Protein AF-A0A9E4IXA0-F1 (afdb_monomer)

Nearest PDB structures (foldseek):
  8ruy-assembly1_M  TM=4.548E-01  e=6.514E+00  Chlamydomonas reinhardtii
  8ruy-assembly1_m  TM=2.700E-01  e=5.718E+00  Chlamydomonas reinhardtii

Mean predicted aligned error: 7.17 Å

Radius of gyration: 12.55 Å; Cα contacts (8 Å, |Δi|>4): 127; chains: 1; bounding box: 33×28×27 Å

pLDDT: mean 77.53, std 14.0, range [46.56, 95.06]

Structure (mmCIF, N/CA/C/O backbone):
data_AF-A0A9E4IXA0-F1
#
_entry.id   AF-A0A9E4IXA0-F1
#
loop_
_atom_site.group_PDB
_atom_site.id
_atom_site.type_symbol
_atom_site.label_atom_id
_atom_site.label_alt_id
_atom_site.label_comp_id
_atom_site.label_asym_id
_atom_site.label_entity_id
_atom_site.label_seq_id
_atom_site.pdbx_PDB_ins_code
_atom_site.Cartn_x
_atom_site.Cartn_y
_atom_site.Cartn_z
_atom_site.occupancy
_atom_site.B_iso_or_equiv
_atom_site.auth_seq_id
_atom_site.auth_comp_id
_atom_site.auth_asym_id
_atom_site.auth_atom_id
_atom_site.pdbx_PDB_model_num
ATOM 1 N N . MET A 1 1 ? -0.988 -8.443 -11.802 1.00 82.81 1 MET A N 1
ATOM 2 C CA . MET A 1 1 ? -0.889 -7.374 -10.784 1.00 82.81 1 MET A CA 1
ATOM 3 C C . MET A 1 1 ? 0.122 -7.702 -9.690 1.00 82.81 1 MET A C 1
ATOM 5 O O . MET A 1 1 ? 1.238 -7.236 -9.819 1.00 82.81 1 MET A O 1
ATOM 9 N N . TYR A 1 2 ? -0.173 -8.511 -8.657 1.00 84.44 2 TYR A N 1
ATOM 10 C CA . TYR A 1 2 ? 0.826 -8.786 -7.595 1.00 84.44 2 TYR A CA 1
ATOM 11 C C . TYR A 1 2 ? 2.131 -9.397 -8.135 1.00 84.44 2 TYR A C 1
ATOM 13 O O . TYR A 1 2 ? 3.218 -8.979 -7.746 1.00 84.44 2 TYR A O 1
ATOM 21 N N . ASP A 1 3 ? 2.033 -10.349 -9.066 1.00 83.94 3 ASP A N 1
ATOM 22 C CA . ASP A 1 3 ? 3.219 -11.013 -9.622 1.00 83.94 3 ASP A CA 1
ATOM 23 C C . ASP A 1 3 ? 4.129 -10.054 -10.408 1.00 83.94 3 ASP A C 1
ATOM 25 O O . ASP A 1 3 ? 5.343 -10.225 -10.414 1.00 83.94 3 ASP A O 1
ATOM 29 N N . GLU A 1 4 ? 3.550 -9.018 -11.015 1.00 85.44 4 GLU A N 1
ATOM 30 C CA . GLU A 1 4 ? 4.275 -8.005 -11.791 1.00 85.44 4 GLU A CA 1
ATOM 31 C C . GLU A 1 4 ? 4.845 -6.905 -10.886 1.00 85.44 4 GLU A C 1
ATOM 33 O O . GLU A 1 4 ? 5.978 -6.482 -11.081 1.00 85.44 4 GLU A O 1
ATOM 38 N N . GLN A 1 5 ? 4.075 -6.475 -9.879 1.00 85.38 5 GLN A N 1
ATOM 39 C CA . GLN A 1 5 ? 4.396 -5.299 -9.063 1.00 85.38 5 GLN A CA 1
ATOM 40 C C . GLN A 1 5 ? 5.137 -5.626 -7.759 1.00 85.38 5 GLN A C 1
ATOM 42 O O . GLN A 1 5 ? 5.696 -4.727 -7.136 1.00 85.38 5 GLN A O 1
ATOM 47 N N . CYS A 1 6 ? 5.087 -6.877 -7.286 1.00 86.00 6 CYS A N 1
ATOM 48 C CA . CYS A 1 6 ? 5.526 -7.225 -5.930 1.00 86.00 6 CYS A CA 1
ATOM 49 C C . CYS A 1 6 ? 6.394 -8.487 -5.871 1.00 86.00 6 CYS A C 1
ATOM 51 O O . CYS A 1 6 ? 7.362 -8.530 -5.111 1.00 86.00 6 CYS A O 1
ATOM 53 N N . ALA A 1 7 ? 6.061 -9.532 -6.636 1.00 85.25 7 ALA A N 1
ATOM 54 C CA . ALA A 1 7 ? 6.660 -10.855 -6.434 1.00 85.25 7 ALA A CA 1
ATOM 55 C C . ALA A 1 7 ? 8.158 -10.938 -6.774 1.00 85.25 7 ALA A C 1
ATOM 57 O O . ALA A 1 7 ? 8.839 -11.806 -6.230 1.00 85.25 7 ALA A O 1
ATOM 58 N N . SER A 1 8 ? 8.684 -10.042 -7.614 1.00 84.06 8 SER A N 1
ATOM 59 C CA . SER A 1 8 ? 10.115 -9.983 -7.950 1.00 84.06 8 SER A CA 1
ATOM 60 C C . SER A 1 8 ? 11.007 -9.707 -6.731 1.00 84.06 8 SER A C 1
ATOM 62 O O . SER A 1 8 ? 12.097 -10.267 -6.645 1.00 84.06 8 SER A O 1
ATOM 64 N N . CYS A 1 9 ? 10.527 -8.902 -5.773 1.00 83.81 9 CYS A N 1
ATOM 65 C CA . CYS A 1 9 ? 11.251 -8.541 -4.547 1.00 83.81 9 CYS A CA 1
ATOM 66 C C . CYS A 1 9 ? 10.692 -9.234 -3.290 1.00 83.81 9 CYS A C 1
ATOM 68 O O . CYS A 1 9 ? 11.449 -9.605 -2.396 1.00 83.81 9 CYS A O 1
ATOM 70 N N . HIS A 1 10 ? 9.371 -9.421 -3.212 1.00 83.25 10 HIS A N 1
ATOM 71 C CA . HIS A 1 10 ? 8.680 -9.960 -2.030 1.00 83.25 10 HIS A CA 1
ATOM 72 C C . HIS A 1 10 ? 8.393 -11.465 -2.108 1.00 83.25 10 HIS A C 1
ATOM 74 O O . HIS A 1 10 ? 7.980 -12.073 -1.119 1.00 83.25 10 HIS A O 1
ATOM 80 N N . GLY A 1 11 ? 8.597 -12.078 -3.276 1.00 80.12 11 GLY A N 1
ATOM 81 C CA . GLY A 1 11 ? 8.260 -13.473 -3.520 1.00 80.12 11 GLY A CA 1
ATOM 82 C C . GLY A 1 11 ? 6.747 -13.754 -3.532 1.00 80.12 11 GLY A C 1
ATOM 83 O O . GLY A 1 11 ? 5.907 -12.856 -3.363 1.00 80.12 11 GLY A O 1
ATOM 84 N N . PRO A 1 12 ? 6.364 -15.023 -3.756 1.00 77.38 12 PRO A N 1
ATOM 85 C CA . PRO A 1 12 ? 4.969 -15.432 -3.768 1.00 77.38 12 PRO A CA 1
ATOM 86 C C . PRO A 1 12 ? 4.375 -15.397 -2.356 1.00 77.38 12 PRO A C 1
ATOM 88 O O . PRO A 1 12 ? 4.808 -16.113 -1.457 1.00 77.38 12 PRO A O 1
ATOM 91 N N . LEU A 1 13 ? 3.283 -14.648 -2.197 1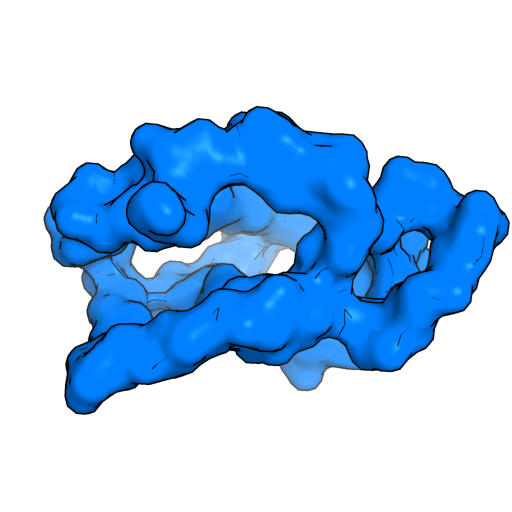.00 71.62 13 LEU A N 1
ATOM 92 C CA . LEU A 1 13 ? 2.586 -14.441 -0.920 1.00 71.62 13 LEU A CA 1
ATOM 93 C C . LEU A 1 13 ? 2.065 -15.737 -0.253 1.00 71.62 13 LEU A C 1
ATOM 95 O O . LEU A 1 13 ? 1.731 -15.761 0.927 1.00 71.62 13 LEU A O 1
ATOM 99 N N . ARG A 1 14 ? 1.957 -16.828 -1.019 1.00 61.12 14 ARG A N 1
ATOM 100 C CA . ARG A 1 14 ? 1.357 -18.108 -0.598 1.00 61.12 14 ARG A CA 1
ATOM 101 C C . ARG A 1 14 ? 2.362 -19.082 0.011 1.00 61.12 14 ARG A C 1
ATOM 103 O O . ARG A 1 14 ? 1.960 -20.135 0.504 1.00 61.12 14 ARG A O 1
ATOM 110 N N . ALA A 1 15 ? 3.649 -18.761 -0.053 1.00 53.31 15 ALA A N 1
ATOM 111 C CA . ALA A 1 15 ? 4.703 -19.620 0.443 1.00 53.31 15 ALA A CA 1
ATOM 112 C C . ALA A 1 15 ? 5.174 -19.116 1.815 1.00 53.31 15 ALA A C 1
ATOM 114 O O . ALA A 1 15 ? 5.570 -17.964 1.960 1.00 53.31 15 ALA A O 1
ATOM 115 N N . ILE A 1 16 ? 5.153 -19.985 2.829 1.00 51.16 16 ILE A N 1
ATOM 116 C CA . ILE A 1 16 ? 5.940 -19.765 4.049 1.00 51.16 16 ILE A CA 1
ATOM 117 C C . ILE A 1 16 ? 7.381 -20.114 3.662 1.00 51.16 16 ILE A C 1
ATOM 119 O O . ILE A 1 16 ? 7.820 -21.243 3.862 1.00 51.16 16 ILE A O 1
ATOM 123 N N . VAL A 1 17 ? 8.068 -19.192 2.984 1.00 48.53 17 VAL A N 1
ATOM 124 C CA . VAL A 1 17 ? 9.455 -19.388 2.540 1.00 48.53 17 VAL A CA 1
ATOM 125 C C . VAL A 1 17 ? 10.399 -18.658 3.489 1.00 48.53 17 VAL A C 1
ATOM 127 O O . VAL A 1 17 ? 10.356 -17.438 3.537 1.00 48.53 17 VAL A O 1
ATOM 130 N N . PRO A 1 18 ? 11.253 -19.362 4.247 1.00 47.88 18 PRO A N 1
ATOM 131 C CA . PRO A 1 18 ? 12.084 -18.758 5.293 1.00 47.88 18 PRO A CA 1
ATOM 132 C C . PRO A 1 18 ? 13.181 -17.795 4.793 1.00 47.88 18 PRO A C 1
ATOM 134 O O . PRO A 1 18 ? 13.834 -17.165 5.617 1.00 47.88 18 PRO A O 1
ATOM 137 N N . GLU A 1 19 ? 13.397 -17.665 3.479 1.00 50.53 19 GLU A N 1
ATOM 138 C CA . GLU A 1 19 ? 14.563 -16.970 2.900 1.00 50.53 19 GLU A CA 1
ATOM 139 C C . GLU A 1 19 ? 14.277 -15.596 2.273 1.00 50.53 19 GLU A C 1
ATOM 141 O O . GLU A 1 19 ? 15.216 -14.928 1.842 1.00 50.53 19 GLU A O 1
ATOM 146 N N . VAL A 1 20 ? 13.024 -15.125 2.222 1.00 53.72 20 VAL A N 1
ATOM 147 C CA . VAL A 1 20 ? 12.724 -13.806 1.632 1.00 53.72 20 VAL A CA 1
ATOM 148 C C . VAL A 1 20 ? 12.587 -12.767 2.747 1.00 53.72 20 VAL A C 1
ATOM 150 O O . VAL A 1 20 ? 11.712 -12.860 3.595 1.00 53.72 20 VAL A O 1
ATOM 153 N N . ALA A 1 21 ? 13.448 -11.750 2.763 1.00 50.19 21 ALA A N 1
ATOM 154 C CA . ALA A 1 21 ? 13.469 -10.728 3.818 1.00 50.19 21 ALA A CA 1
ATOM 155 C C . ALA A 1 21 ? 12.195 -9.854 3.886 1.00 50.19 21 ALA A C 1
ATOM 157 O O . ALA A 1 21 ? 11.997 -9.128 4.856 1.00 50.19 21 ALA A O 1
ATOM 158 N N . ALA A 1 22 ? 11.333 -9.913 2.868 1.00 56.41 22 ALA A N 1
ATOM 159 C CA . ALA A 1 22 ? 10.139 -9.086 2.745 1.00 56.41 22 ALA A CA 1
ATOM 160 C C . ALA A 1 22 ? 8.870 -9.935 2.590 1.00 56.41 22 ALA A C 1
ATOM 162 O O . ALA A 1 22 ? 8.023 -9.668 1.735 1.00 56.41 22 ALA A O 1
ATOM 163 N N . LEU A 1 23 ? 8.766 -10.982 3.412 1.00 65.19 23 LEU A N 1
ATOM 164 C CA . LEU A 1 23 ? 7.602 -11.852 3.487 1.00 65.19 23 LEU A CA 1
ATOM 165 C C . LEU A 1 23 ? 6.392 -11.066 3.974 1.00 65.19 23 LEU A C 1
ATOM 167 O O . LEU A 1 23 ? 6.085 -11.011 5.160 1.00 65.19 23 LEU A O 1
ATOM 171 N N . LEU A 1 24 ? 5.622 -10.555 3.024 1.00 75.56 24 LEU A N 1
ATOM 172 C CA . LEU A 1 24 ? 4.319 -9.954 3.287 1.00 75.56 24 LEU A CA 1
ATOM 173 C C . LEU A 1 24 ? 3.334 -10.944 3.948 1.00 75.56 24 LEU A C 1
ATOM 175 O O . LEU A 1 24 ? 2.228 -10.547 4.285 1.00 75.56 24 LEU A O 1
ATOM 179 N N . GLY A 1 25 ? 3.709 -12.221 4.115 1.00 66.62 25 GLY A N 1
ATOM 180 C CA . GLY A 1 25 ? 2.947 -13.268 4.796 1.00 66.62 25 GLY A CA 1
ATOM 181 C C . GLY A 1 25 ? 3.538 -13.785 6.119 1.00 66.62 25 GLY A C 1
ATOM 182 O O . GLY A 1 25 ? 2.931 -14.687 6.709 1.00 66.62 25 GLY A O 1
ATOM 183 N N . ASP A 1 26 ? 4.702 -13.291 6.571 1.00 70.50 26 ASP A N 1
ATOM 184 C CA . ASP A 1 26 ? 5.368 -13.783 7.788 1.00 70.50 26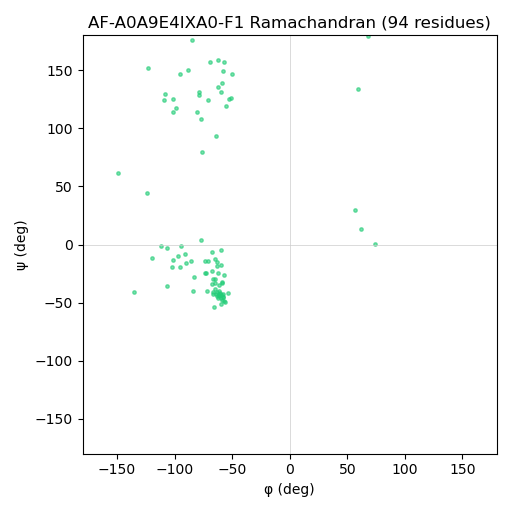 ASP A CA 1
ATOM 185 C C . ASP A 1 26 ? 4.867 -13.127 9.087 1.00 70.50 26 ASP A C 1
ATOM 187 O O . ASP A 1 26 ? 4.028 -12.225 9.109 1.00 70.50 26 ASP A O 1
ATOM 191 N N . HIS A 1 27 ? 5.390 -13.617 10.212 1.00 73.25 27 HIS A N 1
ATOM 192 C CA . HIS A 1 27 ? 5.062 -13.106 11.540 1.00 73.25 27 HIS A CA 1
ATOM 193 C C . HIS A 1 27 ? 5.556 -11.668 11.766 1.00 73.25 27 HIS A C 1
ATOM 195 O O . HIS A 1 27 ? 4.939 -10.927 12.531 1.00 73.25 27 HIS A O 1
ATOM 201 N N . THR A 1 28 ? 6.647 -11.262 11.112 1.00 79.38 28 THR A N 1
ATOM 202 C CA . THR A 1 28 ? 7.203 -9.910 11.226 1.00 79.38 28 THR A CA 1
ATOM 203 C C . THR A 1 28 ? 6.231 -8.902 10.632 1.00 79.38 28 THR A C 1
ATOM 205 O O . THR A 1 28 ? 5.788 -7.997 11.337 1.00 79.38 28 THR A O 1
ATOM 208 N N . PHE A 1 29 ? 5.817 -9.118 9.381 1.00 82.81 29 PHE A N 1
ATOM 209 C CA . PHE A 1 29 ? 4.840 -8.288 8.689 1.00 82.81 29 PHE A CA 1
ATOM 210 C C . PHE A 1 29 ? 3.533 -8.205 9.476 1.00 82.81 29 PHE A C 1
ATOM 212 O O . PHE A 1 29 ? 3.055 -7.106 9.765 1.00 82.81 29 PHE A O 1
ATOM 219 N N . ARG A 1 30 ? 2.987 -9.351 9.906 1.00 79.31 30 ARG A N 1
ATOM 220 C CA . ARG A 1 30 ? 1.745 -9.365 10.694 1.00 79.31 30 ARG A CA 1
ATOM 221 C C . ARG A 1 30 ? 1.864 -8.553 11.972 1.00 79.31 30 ARG A C 1
ATOM 223 O O . ARG A 1 30 ? 0.982 -7.755 12.250 1.00 79.31 30 ARG A O 1
ATOM 230 N N . ASN A 1 31 ? 2.952 -8.686 12.729 1.00 82.38 31 ASN A N 1
ATOM 231 C CA . ASN A 1 31 ? 3.126 -7.908 13.958 1.00 82.38 31 ASN A CA 1
ATOM 232 C C . ASN A 1 31 ? 3.300 -6.411 13.713 1.00 82.38 31 ASN A C 1
ATOM 234 O O . ASN A 1 31 ? 2.840 -5.620 14.531 1.00 82.38 31 ASN A O 1
ATOM 238 N N . THR A 1 32 ? 3.942 -6.017 12.613 1.00 85.06 32 THR A N 1
ATOM 239 C CA . THR A 1 32 ? 4.080 -4.605 12.239 1.00 85.06 32 THR A CA 1
ATOM 240 C C . THR A 1 32 ? 2.735 -3.961 11.921 1.00 85.06 32 THR A C 1
ATOM 242 O O . THR A 1 32 ? 2.566 -2.767 12.172 1.00 85.06 32 THR A O 1
ATOM 245 N N . TRP A 1 33 ? 1.796 -4.725 11.360 1.00 87.00 33 TRP A N 1
ATOM 246 C CA . TRP A 1 33 ? 0.505 -4.206 10.911 1.00 87.00 33 TRP A CA 1
ATOM 247 C C . TRP A 1 33 ? -0.655 -4.504 11.861 1.00 87.00 33 TRP A C 1
ATOM 249 O O . TRP A 1 33 ? -1.643 -3.779 11.822 1.00 87.00 33 TRP A O 1
ATOM 259 N N . ARG A 1 34 ? -0.538 -5.489 12.759 1.00 84.81 34 ARG A N 1
ATOM 260 C CA . ARG A 1 34 ? -1.608 -5.888 13.685 1.00 84.81 34 ARG A CA 1
ATOM 261 C C . ARG A 1 34 ? -2.180 -4.697 14.452 1.00 84.81 34 ARG A C 1
ATOM 263 O O . ARG A 1 34 ? -1.452 -3.970 15.125 1.00 84.81 34 ARG A O 1
ATOM 270 N N . GLY A 1 35 ? -3.500 -4.535 14.388 1.00 83.06 35 GLY A N 1
ATOM 271 C CA . GLY A 1 35 ? -4.234 -3.467 15.066 1.00 83.06 35 GLY A CA 1
ATOM 272 C C . GLY A 1 35 ? -4.082 -2.081 14.430 1.00 83.06 35 GLY A C 1
ATOM 273 O O . GLY A 1 35 ? -4.677 -1.131 14.936 1.00 83.06 35 GLY A O 1
ATOM 274 N N . ARG A 1 36 ? -3.330 -1.942 13.329 1.00 88.31 36 ARG A N 1
ATOM 275 C CA . ARG A 1 36 ? -3.213 -0.682 12.584 1.00 88.31 36 ARG A CA 1
ATOM 276 C C . ARG A 1 36 ? -4.307 -0.567 11.520 1.00 88.31 36 ARG A C 1
ATOM 278 O O . ARG A 1 36 ? -4.740 -1.586 10.974 1.00 88.31 36 ARG A O 1
ATOM 285 N N . PRO A 1 37 ? -4.747 0.654 11.186 1.00 88.94 37 PRO A N 1
ATOM 286 C CA . PRO A 1 37 ? -5.648 0.900 10.070 1.00 88.94 37 PRO A CA 1
ATOM 287 C C . PRO A 1 37 ? -5.083 0.420 8.728 1.00 88.94 37 PRO A C 1
ATOM 289 O O . PRO A 1 37 ? -3.930 0.688 8.393 1.00 88.94 37 PRO A O 1
ATOM 292 N N . LEU A 1 38 ? -5.924 -0.189 7.892 1.00 87.88 38 LEU A N 1
ATOM 293 C CA . LEU A 1 38 ? -5.578 -0.545 6.514 1.00 87.88 38 LEU A CA 1
ATOM 294 C C . LEU A 1 38 ? -5.256 0.682 5.661 1.00 87.88 38 LEU A C 1
ATOM 296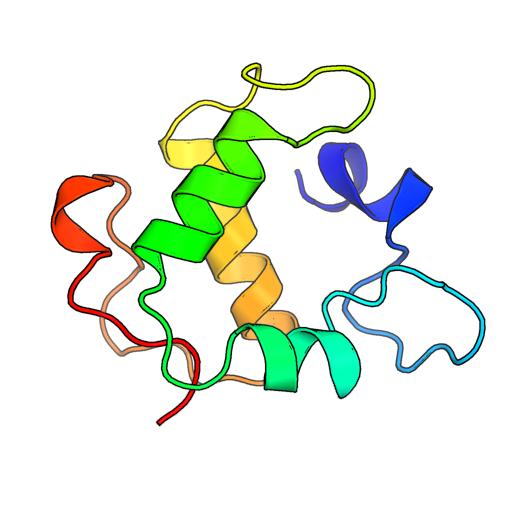 O O . LEU A 1 38 ? -4.503 0.565 4.700 1.00 87.88 38 LEU A O 1
ATOM 300 N N . GLY A 1 39 ? -5.776 1.856 6.031 1.00 88.69 39 GLY A N 1
ATOM 301 C CA . GLY A 1 39 ? -5.399 3.123 5.404 1.00 88.69 39 GLY A CA 1
ATOM 302 C C . GLY A 1 39 ? -3.901 3.420 5.524 1.00 88.69 39 GLY A C 1
ATOM 303 O O . GLY A 1 39 ? -3.316 3.960 4.591 1.00 88.69 39 GLY A O 1
ATOM 304 N N . GLU A 1 40 ? -3.256 3.001 6.618 1.00 91.88 40 GLU A N 1
ATOM 305 C CA . GLU A 1 40 ? -1.807 3.157 6.776 1.00 91.88 40 GLU A CA 1
ATOM 306 C C . GLU A 1 40 ? -1.032 2.202 5.861 1.00 91.88 40 GLU A C 1
ATOM 308 O O . GLU A 1 40 ? -0.035 2.6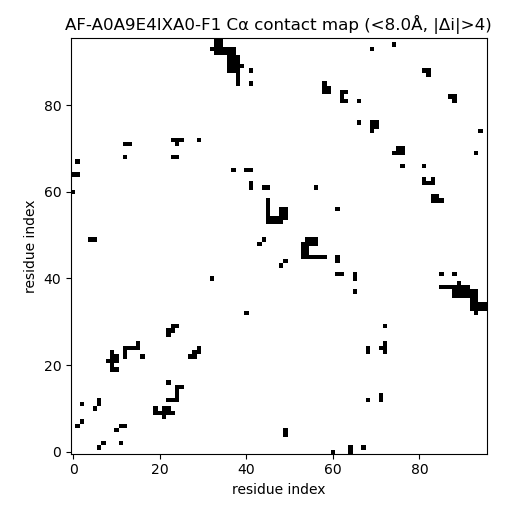02 5.265 1.00 91.88 40 GLU A O 1
ATOM 313 N N . LEU A 1 41 ? -1.499 0.957 5.703 1.00 90.94 41 LEU A N 1
ATOM 314 C CA . LEU A 1 41 ? -0.887 -0.004 4.776 1.00 90.94 41 LEU A CA 1
ATOM 315 C C . LEU A 1 41 ? -1.060 0.446 3.321 1.00 90.94 41 LEU A C 1
ATOM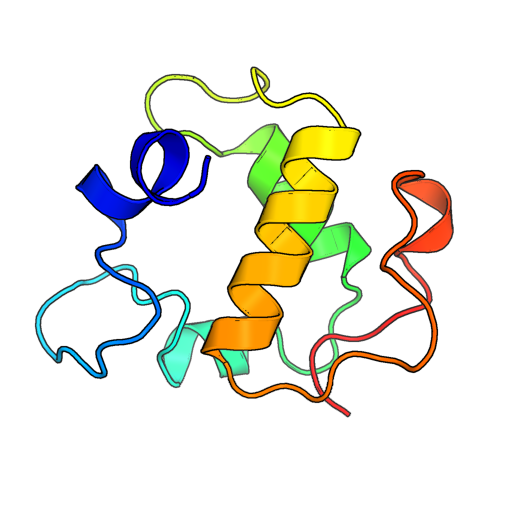 317 O O . LEU A 1 41 ? -0.125 0.368 2.529 1.00 90.94 41 LEU A O 1
ATOM 321 N N . PHE A 1 42 ? -2.241 0.959 2.983 1.00 93.19 42 PHE A N 1
ATOM 322 C CA . PHE A 1 42 ? -2.529 1.534 1.677 1.00 93.19 42 PHE A CA 1
ATOM 323 C C . PHE A 1 42 ? -1.602 2.712 1.357 1.00 93.19 42 PHE A C 1
ATOM 325 O O . PHE A 1 42 ? -0.983 2.730 0.294 1.00 93.19 42 PHE A O 1
ATOM 332 N N . ALA A 1 43 ? -1.489 3.680 2.274 1.00 93.88 43 ALA A N 1
ATOM 333 C CA . ALA A 1 43 ? -0.622 4.842 2.095 1.00 93.88 43 ALA A CA 1
ATOM 334 C C . ALA A 1 43 ? 0.836 4.407 1.926 1.00 93.88 43 ALA A C 1
ATOM 336 O O . ALA A 1 43 ? 1.480 4.794 0.957 1.00 93.88 43 ALA A O 1
ATOM 337 N N . PHE A 1 44 ? 1.306 3.495 2.780 1.00 94.00 44 PHE A N 1
ATOM 338 C CA . PHE A 1 44 ? 2.658 2.954 2.699 1.00 94.00 44 PHE A CA 1
ATOM 339 C C . PHE A 1 44 ? 2.955 2.310 1.340 1.00 94.00 44 PHE A C 1
ATOM 341 O O . PHE A 1 44 ? 3.979 2.615 0.730 1.00 94.00 44 PHE A O 1
ATOM 348 N N . ILE A 1 45 ? 2.064 1.450 0.834 1.00 92.31 45 ILE A N 1
ATOM 349 C CA . ILE A 1 45 ? 2.240 0.823 -0.485 1.00 92.31 45 ILE A CA 1
ATOM 350 C C . ILE A 1 45 ? 2.268 1.894 -1.575 1.00 92.31 45 ILE A C 1
ATOM 352 O O . ILE A 1 45 ? 3.133 1.857 -2.439 1.00 92.31 45 ILE A O 1
ATOM 356 N N . ARG A 1 46 ? 1.366 2.875 -1.535 1.00 93.81 46 ARG A N 1
ATOM 357 C CA . ARG A 1 46 ? 1.313 3.925 -2.557 1.00 93.81 46 ARG A CA 1
ATOM 358 C C . ARG A 1 46 ? 2.558 4.818 -2.558 1.00 93.81 46 ARG A C 1
ATOM 360 O O . ARG A 1 46 ? 3.015 5.202 -3.626 1.00 93.81 46 ARG A O 1
ATOM 367 N N . GLU A 1 47 ? 3.089 5.144 -1.386 1.00 95.06 47 GLU A N 1
ATOM 368 C CA . GLU A 1 47 ? 4.208 6.081 -1.219 1.00 95.06 47 GLU A CA 1
ATOM 369 C C . GLU A 1 47 ? 5.576 5.426 -1.426 1.00 95.06 47 GLU A C 1
ATOM 371 O O . GLU A 1 47 ? 6.527 6.095 -1.818 1.00 95.06 47 GLU A O 1
ATOM 376 N N . THR A 1 48 ? 5.695 4.124 -1.154 1.00 92.75 48 THR A N 1
ATOM 377 C CA . THR A 1 48 ? 7.002 3.442 -1.119 1.00 92.75 48 THR A CA 1
ATOM 378 C C . THR A 1 48 ? 7.143 2.303 -2.122 1.00 92.75 48 THR A C 1
ATOM 380 O O . THR A 1 48 ? 8.260 1.830 -2.325 1.00 92.75 48 THR A O 1
ATOM 383 N N . MET A 1 49 ? 6.045 1.865 -2.752 1.00 93.00 49 MET A N 1
ATOM 384 C CA . MET A 1 49 ? 6.040 0.734 -3.680 1.00 93.00 49 MET A CA 1
ATOM 385 C C . MET A 1 49 ? 5.490 1.102 -5.072 1.00 93.00 49 MET A C 1
ATOM 387 O O . MET A 1 49 ? 4.598 1.948 -5.184 1.00 93.00 49 MET A O 1
ATOM 391 N N . PRO A 1 50 ? 5.944 0.401 -6.130 1.00 92.38 50 PRO A N 1
ATOM 392 C CA . PRO A 1 50 ? 7.119 -0.482 -6.165 1.00 92.38 50 PRO A CA 1
ATOM 393 C C . PRO A 1 50 ? 8.415 0.246 -5.778 1.00 92.38 50 PRO A C 1
ATOM 395 O O . PRO A 1 50 ? 8.532 1.447 -5.994 1.00 92.38 50 PRO A O 1
ATOM 398 N N . GLN A 1 51 ? 9.381 -0.454 -5.176 1.00 86.69 51 GLN A N 1
ATOM 399 C CA . GLN A 1 51 ? 10.601 0.172 -4.633 1.00 86.69 51 GLN A CA 1
ATOM 400 C C . GLN A 1 51 ? 11.416 0.931 -5.700 1.00 86.69 51 GLN A C 1
ATOM 402 O O . GLN A 1 51 ? 12.079 1.922 -5.401 1.00 86.69 51 GLN A O 1
ATOM 407 N N . ASP A 1 52 ? 11.385 0.455 -6.940 1.00 88.62 52 ASP A N 1
ATOM 408 C CA . ASP A 1 52 ? 12.030 1.051 -8.108 1.00 88.62 52 ASP A CA 1
ATOM 409 C C . ASP A 1 52 ? 11.177 2.131 -8.795 1.00 88.62 52 ASP A C 1
ATOM 411 O O . ASP A 1 52 ? 11.698 2.899 -9.605 1.00 88.62 52 ASP A O 1
ATOM 415 N N . ALA A 1 53 ? 9.887 2.214 -8.463 1.00 90.19 53 ALA A N 1
ATOM 416 C CA . ALA A 1 53 ? 8.926 3.123 -9.078 1.00 90.19 53 ALA A CA 1
ATOM 417 C C . ALA A 1 53 ? 7.817 3.564 -8.092 1.00 90.19 53 ALA A C 1
ATOM 419 O O . ALA A 1 53 ? 6.639 3.285 -8.337 1.00 90.19 53 ALA A O 1
ATOM 420 N N . PRO A 1 54 ? 8.148 4.245 -6.978 1.00 92.31 54 PRO A N 1
ATOM 421 C CA . PRO A 1 54 ? 7.156 4.665 -5.989 1.00 92.31 54 PRO A CA 1
ATOM 422 C C . PRO A 1 54 ? 6.135 5.646 -6.584 1.00 92.31 54 PRO A C 1
ATOM 424 O O . PRO A 1 54 ? 6.390 6.289 -7.601 1.00 92.31 54 PRO A O 1
ATOM 427 N N . GLU A 1 55 ? 4.963 5.753 -5.952 1.00 93.19 55 GLU A N 1
ATOM 428 C CA . GLU A 1 55 ? 3.865 6.651 -6.355 1.00 93.19 55 GLU A CA 1
ATOM 429 C C . GLU A 1 55 ? 3.269 6.386 -7.751 1.00 93.19 55 GLU A C 1
ATOM 431 O O . GLU A 1 55 ? 2.477 7.182 -8.258 1.00 93.19 55 GLU A O 1
ATOM 436 N N . THR A 1 56 ? 3.580 5.241 -8.368 1.00 93.31 56 THR A N 1
ATOM 437 C CA . THR A 1 56 ? 3.052 4.865 -9.693 1.00 93.31 56 THR A CA 1
ATOM 438 C C . THR A 1 56 ? 1.745 4.074 -9.645 1.00 93.31 56 THR A C 1
ATOM 440 O O . THR A 1 56 ? 1.044 3.975 -10.655 1.00 93.31 56 THR A O 1
ATOM 443 N N . LEU A 1 57 ? 1.382 3.521 -8.485 1.00 93.06 57 LEU A N 1
ATOM 444 C CA . LEU A 1 57 ? 0.152 2.751 -8.313 1.00 93.06 57 LEU A CA 1
ATOM 445 C C . LEU A 1 57 ? -1.059 3.679 -8.173 1.00 93.06 57 LEU A C 1
ATOM 447 O O . LEU A 1 57 ? -1.095 4.591 -7.340 1.00 93.06 57 LEU A O 1
AT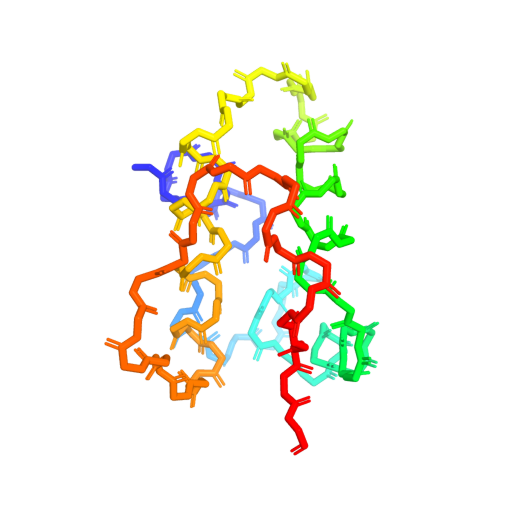OM 451 N N . THR A 1 58 ? -2.093 3.418 -8.972 1.00 94.25 58 THR A N 1
ATOM 452 C CA . THR A 1 58 ? -3.386 4.097 -8.823 1.00 94.25 58 THR A CA 1
ATOM 453 C C . THR A 1 58 ? -4.087 3.654 -7.532 1.00 94.25 58 THR A C 1
ATOM 455 O O . THR A 1 58 ? -3.837 2.545 -7.054 1.00 94.25 58 THR A O 1
ATOM 458 N N . PRO A 1 59 ? -5.018 4.456 -6.977 1.00 92.44 59 PRO A N 1
ATOM 459 C CA . PRO A 1 59 ? -5.736 4.078 -5.760 1.00 92.44 59 PRO A CA 1
ATOM 460 C C . PRO A 1 59 ? -6.423 2.707 -5.841 1.00 92.44 59 PRO A C 1
ATOM 462 O O . PRO A 1 59 ? -6.302 1.909 -4.916 1.00 92.44 59 PRO A O 1
ATOM 465 N N . ALA A 1 60 ? -7.056 2.392 -6.975 1.00 89.44 60 ALA A N 1
ATOM 466 C CA . ALA A 1 60 ? -7.690 1.094 -7.198 1.00 89.44 60 ALA A CA 1
ATOM 467 C C . ALA A 1 60 ? -6.671 -0.061 -7.187 1.00 89.44 60 ALA A C 1
ATOM 469 O O . ALA A 1 60 ? -6.879 -1.062 -6.508 1.00 89.44 60 ALA A O 1
ATOM 470 N N . GLN A 1 61 ? -5.525 0.104 -7.860 1.00 92.75 61 GLN A N 1
ATOM 471 C CA . GLN A 1 61 ? -4.460 -0.907 -7.861 1.00 92.75 61 GLN A CA 1
ATOM 472 C C . GLN A 1 61 ? -3.888 -1.132 -6.459 1.00 92.75 61 GLN A C 1
ATOM 474 O O . GLN A 1 61 ? -3.643 -2.271 -6.067 1.00 92.75 61 GLN A O 1
ATOM 479 N N . THR A 1 62 ? -3.697 -0.064 -5.684 1.00 92.88 62 THR A N 1
ATOM 480 C CA . THR A 1 62 ? -3.240 -0.172 -4.296 1.00 92.88 62 THR A CA 1
ATOM 481 C C . THR A 1 62 ? -4.267 -0.903 -3.430 1.00 92.88 62 THR A C 1
ATOM 483 O O . THR A 1 62 ? -3.884 -1.776 -2.653 1.00 92.88 62 THR A O 1
ATOM 486 N N . ALA A 1 63 ? -5.564 -0.614 -3.579 1.00 88.94 63 ALA A N 1
ATOM 487 C CA . ALA A 1 63 ? -6.624 -1.310 -2.845 1.00 88.94 63 ALA A CA 1
ATOM 488 C C . ALA A 1 63 ? -6.657 -2.815 -3.172 1.00 88.94 63 ALA A C 1
ATOM 490 O O . ALA A 1 63 ? -6.711 -3.642 -2.256 1.00 88.94 63 ALA A O 1
ATOM 491 N N . ASP A 1 64 ? -6.533 -3.173 -4.453 1.00 87.75 64 ASP A N 1
ATOM 492 C CA . ASP A 1 64 ? -6.449 -4.566 -4.904 1.00 87.75 64 ASP A CA 1
ATOM 493 C C . ASP A 1 64 ? -5.228 -5.288 -4.312 1.00 87.75 64 ASP A C 1
ATOM 495 O O . ASP A 1 64 ? -5.325 -6.435 -3.868 1.00 87.75 64 ASP A O 1
ATOM 499 N N . LEU A 1 65 ? -4.072 -4.616 -4.257 1.00 90.06 65 LEU A N 1
ATOM 500 C CA . LEU A 1 65 ? -2.856 -5.165 -3.652 1.00 90.06 65 LEU A CA 1
ATOM 501 C C . LEU A 1 65 ? -3.005 -5.360 -2.140 1.00 90.06 65 LEU A C 1
ATOM 503 O O . LEU A 1 65 ? -2.624 -6.415 -1.632 1.00 90.06 65 LEU A O 1
ATOM 507 N N . VAL A 1 66 ? -3.606 -4.405 -1.421 1.00 89.12 66 VAL A N 1
ATOM 508 C CA . VAL A 1 66 ? -3.915 -4.555 0.012 1.00 89.12 66 VAL A CA 1
ATOM 509 C C . VAL A 1 66 ? -4.826 -5.764 0.232 1.00 89.12 66 VAL A C 1
ATOM 511 O O . VAL A 1 66 ? -4.525 -6.609 1.076 1.00 89.12 66 VAL A O 1
ATOM 514 N N . ALA A 1 67 ? -5.900 -5.901 -0.553 1.00 85.19 67 ALA A N 1
ATOM 515 C CA . ALA A 1 67 ? -6.804 -7.049 -0.470 1.00 85.19 67 ALA A CA 1
ATOM 516 C C . ALA A 1 67 ? -6.063 -8.373 -0.710 1.00 85.19 67 ALA A C 1
ATOM 518 O O . ALA A 1 67 ? -6.246 -9.346 0.030 1.00 85.19 67 ALA A O 1
ATOM 519 N N . TYR A 1 68 ? -5.183 -8.401 -1.713 1.00 85.31 68 TYR A N 1
ATOM 520 C CA . TYR A 1 68 ? -4.374 -9.571 -2.023 1.00 85.31 68 TYR A CA 1
ATOM 521 C C . TYR A 1 68 ? -3.437 -9.939 -0.864 1.00 85.31 68 TYR A C 1
ATOM 523 O O . TYR A 1 68 ? -3.419 -11.100 -0.448 1.00 85.31 68 TYR A O 1
ATOM 531 N N . ILE A 1 69 ? -2.735 -8.961 -0.280 1.00 84.81 69 ILE A N 1
ATOM 532 C CA . ILE A 1 69 ? -1.846 -9.144 0.879 1.00 84.81 69 ILE A CA 1
ATOM 533 C C . ILE A 1 69 ? -2.607 -9.726 2.079 1.00 84.81 69 ILE A C 1
ATOM 535 O O . ILE A 1 69 ? -2.148 -10.693 2.695 1.00 84.81 69 ILE A O 1
ATOM 539 N N . LEU A 1 70 ? -3.799 -9.207 2.385 1.00 82.19 70 LEU A N 1
ATOM 540 C CA . LEU A 1 70 ? -4.650 -9.742 3.455 1.00 82.19 70 LEU A CA 1
ATOM 541 C C . LEU A 1 70 ? -5.047 -11.202 3.202 1.00 82.19 70 LEU A C 1
ATOM 543 O O . LEU A 1 70 ? -4.976 -12.028 4.115 1.00 82.19 70 LEU A O 1
ATOM 547 N N . SER A 1 71 ? -5.399 -11.541 1.956 1.00 77.50 71 SER A N 1
ATOM 548 C CA . SER A 1 71 ? -5.786 -12.908 1.587 1.00 77.50 71 SER A CA 1
ATOM 549 C C . SER A 1 71 ? -4.657 -13.920 1.818 1.00 77.50 71 SER A C 1
ATOM 551 O O . SER A 1 71 ? -4.893 -15.011 2.342 1.00 77.50 71 SER A O 1
ATOM 553 N N . GLY A 1 72 ? -3.408 -13.550 1.512 1.00 75.31 72 GLY A N 1
ATOM 554 C CA . GLY A 1 72 ? -2.247 -14.413 1.738 1.00 75.31 72 GLY A CA 1
ATOM 555 C C . GLY A 1 72 ? -1.861 -14.556 3.210 1.00 75.31 72 GLY A C 1
ATOM 556 O O . GLY A 1 72 ? -1.348 -15.601 3.610 1.00 75.31 72 GLY A O 1
ATOM 557 N N . ASN A 1 73 ? -2.218 -13.580 4.050 1.00 73.31 73 ASN A N 1
ATOM 558 C CA . ASN A 1 73 ? -2.119 -13.696 5.508 1.00 73.31 73 ASN A CA 1
ATOM 559 C C . ASN A 1 73 ? -3.245 -14.535 6.135 1.00 73.31 73 ASN A C 1
ATOM 561 O O . ASN A 1 73 ? -3.286 -14.691 7.354 1.00 73.31 73 ASN A O 1
ATOM 565 N N . ARG A 1 74 ? -4.124 -15.131 5.312 1.00 69.50 74 ARG A N 1
ATOM 566 C CA . ARG A 1 74 ? -5.306 -15.908 5.731 1.00 69.50 74 ARG A CA 1
ATOM 567 C C . ARG A 1 74 ? -6.251 -15.105 6.618 1.00 69.50 74 ARG A C 1
ATOM 569 O O . ARG A 1 74 ? -6.953 -15.665 7.461 1.00 69.50 74 ARG A O 1
ATOM 576 N N . LEU A 1 75 ? -6.272 -13.795 6.413 1.00 65.38 75 LEU A N 1
ATOM 577 C CA . LEU A 1 75 ? -7.216 -12.924 7.080 1.00 65.38 75 LEU A CA 1
ATOM 578 C C . LEU A 1 75 ? -8.546 -13.040 6.385 1.00 65.38 75 LEU A C 1
ATOM 580 O O . LEU A 1 75 ? -8.621 -13.024 5.156 1.00 65.38 75 LEU A O 1
ATOM 584 N N . ALA A 1 76 ? -9.587 -13.243 7.192 1.00 55.25 76 ALA A N 1
ATOM 585 C CA . ALA A 1 76 ? -10.935 -13.361 6.681 1.00 55.25 76 ALA A CA 1
ATOM 586 C C . ALA A 1 76 ? -11.225 -12.113 5.849 1.00 55.25 76 ALA A C 1
ATOM 588 O O . ALA A 1 76 ? -11.173 -10.994 6.366 1.00 55.25 76 ALA A O 1
ATOM 589 N N . ALA A 1 77 ? -11.513 -12.312 4.562 1.00 53.78 77 ALA A N 1
ATOM 590 C CA . ALA A 1 77 ? -12.103 -11.260 3.760 1.00 53.78 77 ALA A CA 1
ATOM 591 C C . ALA A 1 77 ? -13.339 -10.762 4.520 1.00 53.78 77 ALA A C 1
ATOM 593 O O . ALA A 1 77 ? -14.190 -11.559 4.929 1.00 53.78 77 ALA A O 1
ATOM 594 N N . GLY A 1 78 ? -13.404 -9.457 4.778 1.00 54.25 78 GLY A N 1
ATOM 595 C CA . GLY A 1 78 ? -14.624 -8.860 5.303 1.00 54.25 78 GLY A CA 1
ATOM 596 C C . GLY A 1 78 ? -15.789 -9.148 4.353 1.00 54.25 78 GLY A C 1
ATOM 597 O O . GLY A 1 78 ? -15.592 -9.385 3.163 1.00 54.25 78 GLY A O 1
ATOM 598 N N . GLN A 1 79 ? -17.022 -9.104 4.859 1.00 46.56 79 GLN A N 1
ATOM 599 C CA . GLN A 1 79 ? -18.221 -9.259 4.014 1.00 46.56 79 GLN A CA 1
ATOM 600 C C . GLN A 1 79 ? -18.356 -8.132 2.970 1.00 46.56 79 GLN A C 1
ATOM 602 O O . GLN A 1 79 ? -19.120 -8.256 2.017 1.00 46.56 79 GLN A O 1
ATOM 607 N N . THR A 1 80 ? -17.600 -7.047 3.147 1.00 51.50 80 THR A N 1
ATOM 608 C CA . THR A 1 80 ? -17.528 -5.899 2.247 1.00 51.50 80 THR A CA 1
ATOM 609 C C . THR A 1 80 ? -16.172 -5.908 1.534 1.00 51.50 80 THR A C 1
ATOM 611 O O . THR A 1 80 ? -15.152 -5.999 2.226 1.00 51.50 80 THR A O 1
ATOM 614 N N . PRO A 1 81 ? -16.130 -5.782 0.191 1.00 57.16 81 PRO A N 1
ATOM 615 C CA . PRO A 1 81 ? -14.896 -5.494 -0.536 1.00 57.16 81 PRO A CA 1
ATOM 616 C C . PRO A 1 81 ? -14.173 -4.296 0.080 1.00 57.16 81 PRO A C 1
ATOM 618 O O . PRO A 1 81 ? -14.827 -3.376 0.584 1.00 57.16 81 PRO A O 1
ATOM 621 N N . LEU A 1 82 ? -12.836 -4.292 0.049 1.00 61.34 82 LEU A N 1
ATOM 622 C CA . LEU A 1 82 ? -12.114 -3.102 0.482 1.00 61.34 82 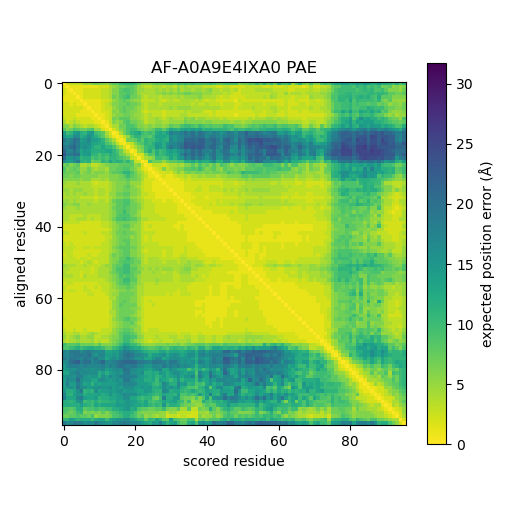LEU A CA 1
ATOM 623 C C . LEU A 1 82 ? -12.533 -1.922 -0.400 1.00 61.34 82 LEU A C 1
ATOM 625 O O . LEU A 1 82 ? -12.572 -2.071 -1.621 1.00 61.34 82 LEU A O 1
ATOM 629 N N . PRO A 1 83 ? -12.878 -0.776 0.202 1.00 61.06 83 PRO A N 1
ATOM 630 C CA . PRO A 1 83 ? -13.152 0.417 -0.573 1.00 61.06 83 PRO A CA 1
ATOM 631 C C . PRO A 1 83 ? -11.891 0.824 -1.344 1.00 61.06 83 PRO A C 1
ATOM 633 O O . PRO A 1 83 ? -10.790 0.827 -0.795 1.00 61.06 83 PRO A O 1
ATOM 636 N N . ASP A 1 84 ? -12.079 1.175 -2.611 1.00 63.59 84 ASP A N 1
ATOM 637 C CA . ASP A 1 84 ? -11.073 1.788 -3.486 1.00 63.59 84 ASP A CA 1
ATOM 638 C C . ASP A 1 84 ? -10.811 3.263 -3.127 1.00 63.59 84 ASP A C 1
ATOM 640 O O . ASP A 1 84 ? -9.808 3.842 -3.547 1.00 63.59 84 ASP A O 1
ATOM 644 N N . ASP A 1 85 ? -11.694 3.848 -2.311 1.00 68.06 85 ASP A N 1
ATOM 645 C CA . ASP A 1 85 ? -11.545 5.153 -1.678 1.00 68.06 85 ASP A CA 1
ATOM 646 C C . ASP A 1 85 ? -10.645 5.078 -0.422 1.00 68.06 85 ASP A C 1
ATOM 648 O O . ASP A 1 85 ? -11.052 4.508 0.607 1.00 68.06 85 ASP A O 1
ATOM 652 N N . PRO A 1 86 ? -9.462 5.728 -0.445 1.00 62.34 86 PRO A N 1
ATOM 653 C CA . PRO A 1 86 ? -8.548 5.787 0.691 1.00 62.34 86 PRO A CA 1
ATOM 654 C C . PRO A 1 86 ? -9.179 6.368 1.957 1.00 62.34 86 PRO A C 1
ATOM 656 O O . PRO A 1 86 ? -8.748 6.031 3.055 1.00 62.34 86 PRO A O 1
ATOM 659 N N . LEU A 1 87 ? -10.211 7.210 1.836 1.00 70.75 87 LEU A N 1
ATOM 660 C CA . LEU A 1 87 ? -10.881 7.845 2.973 1.00 70.75 87 LEU A CA 1
ATOM 661 C C . LEU A 1 87 ? -11.722 6.865 3.800 1.00 70.75 87 LEU A C 1
ATOM 663 O O . LEU A 1 87 ? -12.107 7.177 4.926 1.00 70.75 87 LEU A O 1
ATOM 667 N N . ARG A 1 88 ? -12.002 5.669 3.274 1.00 71.25 88 ARG A N 1
ATOM 668 C CA . ARG A 1 88 ? -12.838 4.655 3.937 1.00 71.25 88 ARG A CA 1
ATOM 669 C C . ARG A 1 88 ? -12.032 3.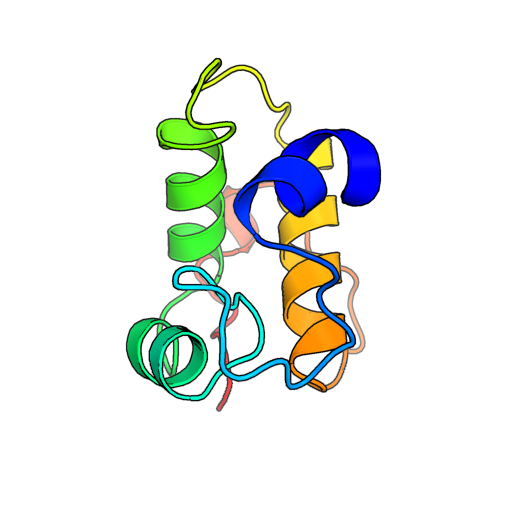531 4.591 1.00 71.25 88 ARG A C 1
ATOM 671 O O . ARG A 1 88 ? -12.577 2.776 5.395 1.00 71.25 88 ARG A O 1
ATOM 678 N N . LEU A 1 89 ? -10.743 3.434 4.276 1.00 72.31 89 LEU A N 1
ATOM 679 C CA . LEU A 1 89 ? -9.800 2.466 4.843 1.00 72.31 89 LEU A CA 1
ATOM 680 C C . LEU A 1 89 ? -9.344 2.734 6.300 1.00 72.31 89 LEU A C 1
ATOM 682 O O . LEU A 1 89 ? -9.000 1.758 6.970 1.00 72.31 89 LEU A O 1
ATOM 686 N N . PRO A 1 90 ? -9.356 3.970 6.855 1.00 74.56 90 PRO A N 1
ATOM 687 C CA . PRO A 1 90 ? -8.890 4.236 8.223 1.00 74.56 90 PRO A CA 1
ATOM 688 C C . PRO A 1 90 ? -9.698 3.544 9.329 1.00 74.56 90 PRO A C 1
ATOM 690 O O . PRO A 1 90 ? -9.225 3.418 10.454 1.00 74.56 90 PRO A O 1
ATOM 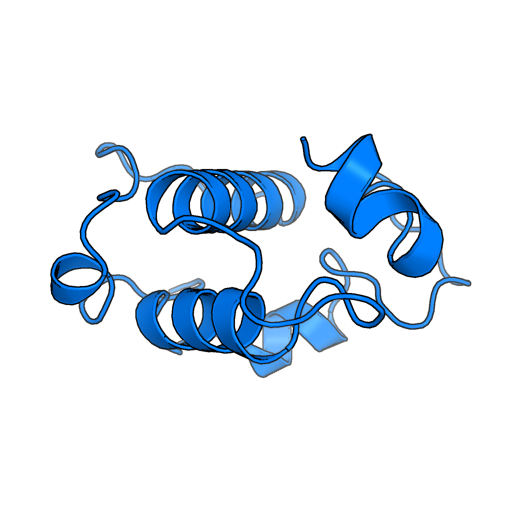693 N N . HIS A 1 91 ? -10.919 3.093 9.032 1.00 74.25 91 HIS A N 1
ATOM 694 C CA . HIS A 1 91 ? -11.803 2.440 10.004 1.00 74.25 91 HIS A CA 1
ATOM 695 C C . HIS A 1 91 ? -11.718 0.908 9.988 1.00 74.25 91 HIS A C 1
ATOM 697 O O . HIS A 1 91 ? -12.409 0.248 10.763 1.00 74.25 91 HIS A O 1
ATOM 703 N N . ILE A 1 92 ? -10.892 0.333 9.111 1.00 75.38 92 ILE A N 1
ATOM 704 C CA . ILE A 1 92 ? -10.706 -1.113 8.990 1.00 75.38 92 ILE A CA 1
ATOM 705 C C . ILE A 1 92 ? -9.313 -1.440 9.517 1.00 75.38 92 ILE A C 1
ATOM 707 O O . ILE A 1 92 ? -8.340 -0.868 9.042 1.00 75.38 92 ILE A O 1
ATOM 711 N N . LEU A 1 93 ? -9.210 -2.338 10.496 1.00 79.00 93 LEU A N 1
ATOM 712 C CA . LEU A 1 93 ? -7.932 -2.717 11.101 1.00 79.00 93 LEU A CA 1
ATOM 713 C C . LEU A 1 93 ? -7.361 -3.982 10.451 1.00 79.00 93 LEU A C 1
ATOM 715 O O . LEU A 1 93 ? -8.106 -4.885 10.064 1.00 79.00 93 LEU A O 1
ATOM 719 N N . PHE A 1 94 ? -6.036 -4.056 10.371 1.00 74.50 94 PHE A N 1
ATOM 720 C CA . PHE A 1 94 ? -5.307 -5.262 9.999 1.00 74.50 94 PHE A CA 1
ATOM 721 C C . PHE A 1 94 ? -5.275 -6.223 11.196 1.00 74.50 94 PHE A C 1
ATOM 723 O O . PHE A 1 94 ? -4.559 -5.962 12.158 1.00 74.50 94 PHE A O 1
ATOM 730 N N . GLU A 1 95 ? -6.035 -7.323 11.121 1.00 66.75 95 GLU A N 1
ATOM 731 C CA . GLU A 1 95 ? -6.271 -8.284 12.221 1.00 66.75 95 GLU A CA 1
ATOM 732 C C . GLU A 1 95 ? -6.912 -7.644 13.475 1.00 66.75 95 GLU A C 1
ATOM 734 O O . GLU A 1 95 ? -6.506 -6.579 13.936 1.00 66.75 95 GLU A O 1
ATOM 739 N N . ARG A 1 96 ? -7.942 -8.287 14.041 1.00 57.38 96 ARG A N 1
ATOM 740 C CA . ARG A 1 96 ? -8.508 -7.893 15.344 1.00 57.38 96 ARG A CA 1
ATOM 741 C C . ARG A 1 96 ? -7.979 -8.786 16.448 1.00 57.38 96 ARG A C 1
ATOM 743 O O . ARG A 1 96 ? -7.989 -10.016 16.218 1.00 57.38 96 ARG A O 1
#

Foldseek 3Di:
DCVVWPCVQQNDLQDPDPPRPNNLQDPVVLVVQAFAFLLVVLVCCQQCTPVVDHNPDQLQRSLVVSQVSCVSNVHDDDPDRRDSDSVRRRVDGRHD

Solvent-accessible surface area (backbone atoms only — not comparable to full-atom values): 5613 Å² total; per-residue (Å²): 105,64,70,78,63,40,27,88,76,35,42,65,53,83,57,97,57,96,81,50,97,48,36,69,46,40,72,66,45,48,64,77,39,53,68,34,36,42,30,57,55,42,50,48,45,31,64,51,26,37,82,93,47,50,60,68,54,50,58,56,57,37,37,52,49,50,53,51,46,40,52,45,54,68,45,79,76,62,100,57,79,81,60,53,49,69,87,64,26,61,84,39,58,34,62,134

Secondary structure (DSSP, 8-state):
-HHHHTHHHH--TT---TT-TT-TTSHHHHHHHTTSBHHHHHHHHHHH-STTSTT-S-HHHHHHHHHHHHHHTTPPPPSSPPPSSGGGGGGSBS--

Sequence (96 aa):
MYDEQCASCHGPLRAIVPEVAALLGDHTFRNTWRGRPLGELFAFIRETMPQDAPETLTPAQTADLVAYILSGNRLAAGQTPLPDDPLRLPHILFER